Protein AF-A0AAI9UCF7-F1 (afdb_monomer_lite)

Radius of gyration: 29.35 Å; chains: 1; bounding box: 78×52×78 Å

pLDDT: mean 74.07, std 18.35, range [45.34, 96.75]

Sequence (161 aa):
MSYNIPPSLQKANIVSEPLLRDSTVPTTRLLLYPLLRPIPSASFFYLPSHGSRQQSRRSESVPRSTMDLVRNVLPQRLSRYVTLGSELLVLLQERYGDHIDFCIAHENDRWYFDCPEQLQEVANREIVTQIADRRDAAREAARRERRRRERRKGGGTSSRR

Structure (mmCIF, N/CA/C/O backbone):
data_AF-A0AAI9UCF7-F1
#
_entry.id   AF-A0AAI9UCF7-F1
#
loop_
_atom_site.group_PDB
_atom_site.id
_atom_site.type_symbol
_atom_site.label_atom_id
_atom_site.label_alt_id
_atom_site.label_comp_id
_atom_site.label_asym_id
_atom_site.label_entity_id
_atom_site.label_seq_id
_atom_site.pdbx_PDB_ins_code
_atom_site.Cartn_x
_atom_site.Cartn_y
_atom_site.Cartn_z
_atom_site.occupancy
_atom_site.B_iso_or_equiv
_atom_site.auth_seq_id
_atom_site.auth_comp_id
_atom_site.auth_asym_id
_atom_site.auth_atom_id
_atom_site.pdbx_PDB_model_num
ATOM 1 N N . MET A 1 1 ? 41.938 18.305 -3.173 1.00 51.25 1 MET A N 1
ATOM 2 C CA . MET A 1 1 ? 41.934 16.996 -2.488 1.00 51.25 1 MET A CA 1
ATOM 3 C C . MET A 1 1 ? 41.313 15.987 -3.436 1.00 51.25 1 MET A C 1
ATOM 5 O O . MET A 1 1 ? 40.124 16.083 -3.701 1.00 51.25 1 MET A O 1
ATOM 9 N N . SER A 1 2 ? 42.130 15.116 -4.029 1.00 46.94 2 SER A N 1
ATOM 10 C CA . SER A 1 2 ? 41.701 14.150 -5.049 1.00 46.94 2 SER A CA 1
ATOM 11 C C . SER A 1 2 ? 41.664 12.761 -4.422 1.00 46.94 2 SER A C 1
ATOM 13 O O . SER A 1 2 ? 42.686 12.296 -3.922 1.00 46.94 2 SER A O 1
ATOM 15 N N . TYR A 1 3 ? 40.497 12.116 -4.409 1.00 51.22 3 TYR A N 1
ATOM 16 C CA . TYR A 1 3 ? 40.348 10.773 -3.851 1.00 51.22 3 TYR A CA 1
ATOM 17 C C . TYR A 1 3 ? 40.666 9.717 -4.909 1.00 51.22 3 TYR A C 1
ATOM 19 O O . TYR A 1 3 ? 40.105 9.713 -6.003 1.00 51.22 3 TYR A O 1
ATOM 27 N N . ASN A 1 4 ? 41.601 8.840 -4.556 1.00 61.72 4 ASN A N 1
ATOM 28 C CA . ASN A 1 4 ? 42.093 7.731 -5.358 1.00 61.72 4 ASN A CA 1
ATOM 29 C C . ASN A 1 4 ? 41.169 6.521 -5.127 1.00 61.72 4 ASN A C 1
ATOM 31 O O . ASN A 1 4 ? 41.046 6.059 -3.992 1.00 61.72 4 ASN A O 1
ATOM 35 N N . ILE A 1 5 ? 40.485 6.037 -6.167 1.00 64.69 5 ILE A N 1
ATOM 36 C CA . ILE A 1 5 ? 39.587 4.873 -6.077 1.00 64.69 5 ILE A CA 1
ATOM 37 C C . ILE A 1 5 ? 40.387 3.610 -6.445 1.00 64.69 5 ILE A C 1
ATOM 39 O O . ILE A 1 5 ? 40.944 3.562 -7.544 1.00 64.69 5 ILE A O 1
ATOM 43 N N . PRO A 1 6 ? 40.461 2.585 -5.574 1.00 59.84 6 PRO A N 1
ATOM 44 C CA . PRO A 1 6 ? 41.235 1.376 -5.844 1.00 59.84 6 PRO A CA 1
ATOM 45 C C . PRO A 1 6 ? 40.557 0.432 -6.867 1.00 59.84 6 PRO A C 1
ATOM 47 O O . PRO A 1 6 ? 39.329 0.330 -6.906 1.00 59.84 6 PRO A O 1
ATOM 50 N N . PRO A 1 7 ? 41.344 -0.312 -7.672 1.00 58.59 7 PRO A N 1
ATOM 51 C CA . PRO A 1 7 ? 40.877 -1.093 -8.828 1.00 58.59 7 PRO A CA 1
ATOM 52 C C . PRO A 1 7 ? 40.293 -2.488 -8.509 1.00 58.59 7 PRO A C 1
ATOM 54 O O . PRO A 1 7 ? 40.127 -3.305 -9.412 1.00 58.59 7 PRO A O 1
ATOM 57 N N . SER A 1 8 ? 39.959 -2.801 -7.255 1.00 56.00 8 SER A N 1
ATOM 58 C CA . SER A 1 8 ? 39.597 -4.166 -6.827 1.00 56.00 8 SER A CA 1
ATOM 59 C C . SER A 1 8 ? 38.147 -4.598 -7.102 1.00 56.00 8 SER A C 1
ATOM 61 O O . SER A 1 8 ? 37.781 -5.726 -6.788 1.00 56.00 8 SER A O 1
ATOM 63 N N . LEU A 1 9 ? 37.315 -3.763 -7.732 1.00 51.88 9 LEU A N 1
ATOM 64 C CA . LEU A 1 9 ? 35.909 -4.081 -8.046 1.00 51.88 9 LEU A CA 1
ATOM 65 C C . LEU A 1 9 ? 35.682 -4.485 -9.511 1.00 51.88 9 LEU A C 1
ATOM 67 O O . LEU A 1 9 ? 34.650 -4.180 -10.109 1.00 51.88 9 LEU A O 1
ATOM 71 N N . GLN A 1 10 ? 36.642 -5.188 -10.111 1.00 56.56 10 GLN A N 1
ATOM 72 C CA . GLN A 1 10 ? 36.475 -5.759 -11.442 1.00 56.56 10 GLN A CA 1
ATOM 73 C C . GLN A 1 10 ? 36.439 -7.289 -1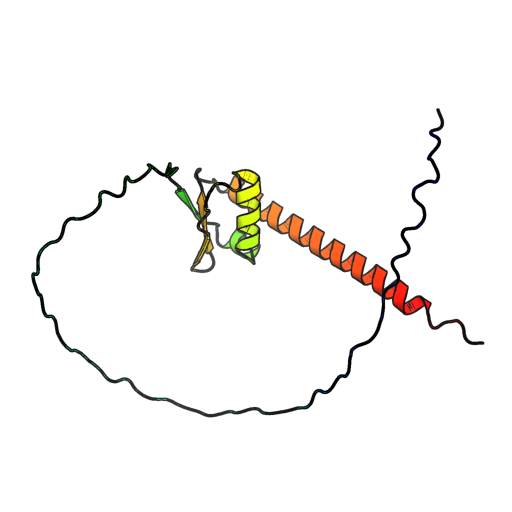1.388 1.00 56.56 10 GLN A C 1
ATOM 75 O O . GLN A 1 10 ? 37.434 -7.931 -11.077 1.00 56.56 10 GLN A O 1
ATOM 80 N N . LYS A 1 11 ? 35.298 -7.825 -11.847 1.00 54.28 11 LYS A N 1
ATOM 81 C CA . LYS A 1 11 ? 35.078 -9.180 -12.391 1.00 54.28 11 LYS A CA 1
ATOM 82 C C . LYS A 1 11 ? 34.722 -10.285 -11.386 1.00 54.28 11 LYS A C 1
ATOM 84 O O . LYS A 1 11 ? 35.529 -11.152 -11.083 1.00 54.28 11 LYS A O 1
ATOM 89 N N . ALA A 1 12 ? 33.435 -10.363 -11.047 1.00 50.22 12 ALA A N 1
ATOM 90 C CA . ALA A 1 12 ? 32.771 -11.655 -10.875 1.00 50.22 12 ALA A CA 1
ATOM 91 C C . ALA A 1 12 ? 32.026 -11.987 -12.179 1.00 50.22 12 ALA A C 1
ATOM 93 O O . ALA A 1 12 ? 31.005 -11.389 -12.521 1.00 50.22 12 ALA A O 1
ATOM 94 N N . ASN A 1 13 ? 32.631 -12.890 -12.944 1.00 48.81 13 ASN A N 1
ATOM 95 C CA . ASN A 1 13 ? 32.164 -13.442 -14.205 1.00 48.81 13 ASN A CA 1
ATOM 96 C C . ASN A 1 13 ? 31.201 -14.598 -13.885 1.00 48.81 13 ASN A C 1
ATOM 98 O O . ASN A 1 13 ? 31.654 -15.696 -13.579 1.00 48.81 13 ASN A O 1
ATOM 102 N N . ILE A 1 14 ? 29.888 -14.349 -13.889 1.00 55.88 14 ILE A N 1
ATOM 103 C CA . ILE A 1 14 ? 28.884 -15.414 -13.741 1.00 55.88 14 ILE A CA 1
ATOM 104 C C . ILE A 1 14 ? 28.429 -15.819 -15.141 1.00 55.88 14 ILE A C 1
ATOM 106 O O . ILE A 1 14 ? 27.602 -15.162 -15.776 1.00 55.88 14 ILE A O 1
ATOM 110 N N . VAL A 1 15 ? 29.031 -16.908 -15.610 1.00 57.62 15 VAL A N 1
ATOM 111 C CA . VAL A 1 15 ? 28.612 -17.697 -16.767 1.00 57.62 15 VAL A CA 1
ATOM 112 C C . VAL A 1 15 ? 27.191 -18.202 -16.514 1.00 57.62 15 VAL A C 1
ATOM 114 O O . VAL A 1 15 ? 26.920 -18.836 -15.500 1.00 57.62 15 VAL A O 1
ATOM 117 N N . SER A 1 16 ? 26.273 -17.880 -17.422 1.00 50.22 16 SER A N 1
ATOM 118 C CA . SER A 1 16 ? 24.921 -18.439 -17.454 1.00 50.22 16 SER A CA 1
ATOM 119 C C . SER A 1 16 ? 24.884 -19.574 -18.476 1.00 50.22 16 SER A C 1
ATOM 121 O O . SER A 1 16 ? 25.171 -19.336 -19.650 1.00 50.22 16 SER A O 1
ATOM 123 N N . GLU A 1 17 ? 24.519 -20.781 -18.044 1.00 54.78 17 GLU A N 1
ATOM 124 C CA . GLU A 1 17 ? 24.071 -21.856 -18.937 1.00 54.78 17 GLU A CA 1
ATOM 125 C C . GLU A 1 17 ? 22.744 -21.483 -19.619 1.00 54.78 17 GLU A C 1
ATOM 127 O O . GLU A 1 17 ? 21.879 -20.863 -18.987 1.00 54.78 17 GLU A O 1
ATOM 132 N N . PRO A 1 18 ? 22.531 -21.875 -20.887 1.00 63.47 18 PRO A N 1
ATOM 133 C CA . PRO A 1 18 ? 21.229 -21.793 -21.520 1.00 63.47 18 PRO A CA 1
ATOM 134 C C . PRO A 1 18 ? 20.604 -23.176 -21.773 1.00 63.47 18 PRO A C 1
ATOM 136 O O . PRO A 1 18 ? 21.279 -24.196 -21.828 1.00 63.47 18 PRO A O 1
ATOM 139 N N . LEU A 1 19 ? 19.311 -23.112 -22.100 1.00 48.59 19 LEU A N 1
ATOM 140 C CA . LEU A 1 19 ? 18.519 -24.075 -22.874 1.00 48.59 19 LEU A CA 1
ATOM 141 C C . LEU A 1 19 ? 17.786 -25.198 -22.119 1.00 48.59 19 LEU A C 1
ATOM 143 O O . LEU A 1 19 ? 18.216 -26.340 -22.054 1.00 48.59 19 LEU A O 1
ATOM 147 N N . LEU A 1 20 ? 16.537 -24.896 -21.757 1.00 53.06 20 LEU A N 1
ATOM 148 C CA . LEU A 1 20 ? 15.436 -25.834 -21.982 1.00 53.06 20 LEU A CA 1
ATOM 149 C C . LEU A 1 20 ? 14.147 -25.054 -22.257 1.00 53.06 20 LEU A C 1
ATOM 151 O O . LEU A 1 20 ? 13.564 -24.437 -21.365 1.00 53.06 20 LEU A O 1
ATOM 155 N N . ARG A 1 21 ? 13.732 -25.037 -23.526 1.00 50.62 21 ARG A N 1
ATOM 156 C CA . ARG A 1 21 ? 12.386 -24.649 -23.961 1.00 50.62 21 ARG A CA 1
ATOM 157 C C . ARG A 1 21 ? 12.035 -25.441 -25.211 1.00 50.62 21 ARG A C 1
ATOM 159 O O . ARG A 1 21 ? 12.271 -24.961 -26.313 1.00 50.62 21 ARG A O 1
ATOM 166 N N . ASP A 1 22 ? 11.412 -26.594 -25.012 1.00 48.25 22 ASP A N 1
ATOM 167 C CA . ASP A 1 22 ? 10.522 -27.146 -26.022 1.00 48.25 22 ASP A CA 1
ATOM 168 C C . ASP A 1 22 ? 9.108 -26.652 -25.740 1.00 48.25 22 ASP A C 1
ATOM 170 O O . ASP A 1 22 ? 8.484 -26.934 -24.717 1.00 48.25 22 ASP A O 1
ATOM 174 N N . SER A 1 23 ? 8.646 -25.814 -26.660 1.00 51.81 23 SER A N 1
ATOM 175 C CA . SER A 1 23 ? 7.279 -25.349 -26.783 1.00 51.81 23 SER A CA 1
ATOM 176 C C . SER A 1 23 ? 6.450 -26.411 -27.492 1.00 51.81 23 SER A C 1
ATOM 178 O O . SER A 1 23 ? 6.666 -26.666 -28.675 1.00 51.81 23 SER A O 1
ATOM 180 N N . THR A 1 24 ? 5.441 -26.953 -26.825 1.00 52.34 24 THR A N 1
ATOM 181 C CA . THR A 1 24 ? 4.314 -27.601 -27.500 1.00 52.34 24 THR A CA 1
ATOM 182 C C . THR A 1 24 ? 3.022 -27.162 -26.823 1.00 52.34 24 THR A C 1
ATOM 184 O O . THR A 1 24 ? 2.640 -27.641 -25.763 1.00 52.34 24 THR A O 1
ATOM 187 N N . VAL A 1 25 ? 2.361 -26.184 -27.442 1.00 56.84 25 VAL A N 1
ATOM 188 C CA . VAL A 1 25 ? 0.935 -25.917 -27.232 1.00 56.84 25 VAL A CA 1
ATOM 189 C C . VAL A 1 25 ? 0.212 -26.585 -28.393 1.00 56.84 25 VAL A C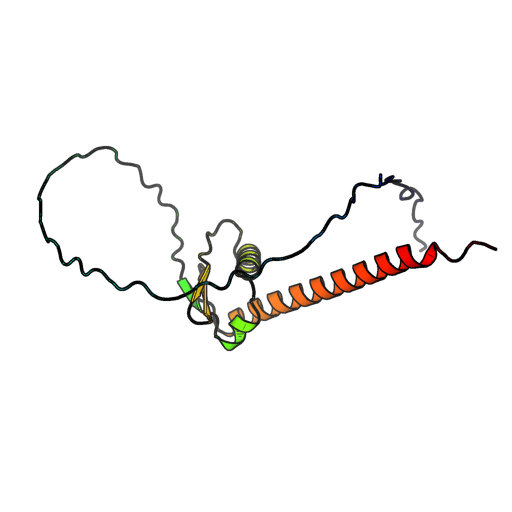 1
ATOM 191 O O . VAL A 1 25 ? 0.583 -26.358 -29.546 1.00 56.84 25 VAL A O 1
ATOM 194 N N . PRO A 1 26 ? -0.793 -27.415 -28.106 1.00 54.88 26 PRO A N 1
ATOM 195 C CA . PRO A 1 26 ? -2.062 -27.235 -28.804 1.00 54.88 26 PRO A CA 1
ATOM 196 C C . PRO A 1 26 ? -3.240 -27.410 -27.820 1.00 54.88 26 PRO A C 1
ATOM 198 O O . PRO A 1 26 ? -3.241 -28.282 -26.962 1.00 54.88 26 PRO A O 1
ATOM 201 N N . THR A 1 27 ? -4.180 -26.467 -27.766 1.00 51.12 27 THR A N 1
ATOM 202 C CA . THR A 1 27 ? -5.392 -26.441 -28.610 1.00 51.12 27 THR A CA 1
ATOM 203 C C . THR A 1 27 ? -6.573 -27.143 -27.931 1.00 51.12 27 THR A C 1
ATOM 205 O O . THR A 1 27 ? -6.540 -28.333 -27.650 1.00 51.12 27 THR A O 1
ATOM 208 N N . THR A 1 28 ? -7.653 -26.368 -27.772 1.00 50.69 28 THR A N 1
ATOM 209 C CA . THR A 1 28 ? -9.067 -26.767 -27.607 1.00 50.69 28 THR A CA 1
ATOM 210 C C . THR A 1 28 ? -9.471 -27.625 -26.402 1.00 50.69 28 THR A C 1
ATOM 212 O O . THR A 1 28 ? -9.120 -28.790 -26.301 1.00 50.69 28 THR A O 1
ATOM 215 N N . ARG A 1 29 ? -10.457 -27.148 -25.634 1.00 48.00 29 ARG A N 1
ATOM 216 C CA . ARG A 1 29 ? -11.880 -27.399 -25.934 1.00 48.00 29 ARG A CA 1
ATOM 217 C C . ARG A 1 29 ? -12.781 -26.597 -24.994 1.00 48.00 29 ARG A C 1
ATOM 219 O O . ARG A 1 29 ? -12.697 -26.712 -23.778 1.00 48.00 29 ARG A O 1
ATOM 226 N N . LEU A 1 30 ? -13.667 -25.814 -25.604 1.00 54.69 30 LEU A N 1
ATOM 227 C CA . LEU A 1 30 ? -14.879 -25.302 -24.978 1.00 54.69 30 LEU A CA 1
ATOM 228 C C . LEU A 1 30 ? -15.772 -26.497 -24.629 1.00 54.69 30 LEU A C 1
ATOM 230 O O . LEU A 1 30 ? -16.164 -27.244 -25.525 1.00 54.69 30 LEU A O 1
ATOM 234 N N . LEU A 1 31 ? -16.105 -26.660 -23.351 1.00 60.16 31 LEU A N 1
ATOM 235 C CA . LEU A 1 31 ? -17.240 -27.472 -22.923 1.00 60.16 31 LEU A CA 1
ATOM 236 C C . LEU A 1 31 ? -18.247 -26.560 -22.232 1.00 60.16 31 LEU A C 1
ATOM 238 O O . LEU A 1 31 ? -18.152 -26.231 -21.055 1.00 60.16 31 LEU A O 1
ATOM 242 N N . LEU A 1 32 ? -19.192 -26.136 -23.060 1.00 54.09 32 LEU A N 1
ATOM 243 C CA . LEU A 1 32 ? -20.501 -25.628 -22.710 1.00 54.09 32 LEU A CA 1
ATOM 244 C C . LEU A 1 32 ? -21.359 -26.826 -22.289 1.00 54.09 32 LEU A C 1
ATOM 246 O O . LEU A 1 32 ? -21.594 -27.676 -23.137 1.00 54.09 32 LEU A O 1
ATOM 250 N N . TYR A 1 33 ? -21.830 -26.894 -21.042 1.00 56.22 33 TYR A N 1
ATOM 251 C CA . TYR A 1 33 ? -22.941 -27.768 -20.634 1.00 56.22 33 TYR A CA 1
ATOM 252 C C . TYR A 1 33 ? -23.633 -27.228 -19.369 1.00 56.22 33 TYR A C 1
ATOM 254 O O . TYR A 1 33 ? -23.062 -26.393 -18.666 1.00 56.22 33 TYR A O 1
ATOM 262 N N . PRO A 1 34 ? -24.900 -27.613 -19.131 1.00 54.41 34 PRO A N 1
ATOM 263 C CA . PRO A 1 34 ? -25.945 -26.665 -18.785 1.00 54.41 34 PRO A CA 1
ATOM 264 C C . PRO A 1 34 ? -26.604 -26.945 -17.422 1.00 54.41 34 PRO A C 1
ATOM 266 O O . PRO A 1 34 ? -26.440 -28.008 -16.838 1.00 54.41 34 PRO A O 1
ATOM 269 N N . LEU A 1 35 ? -27.411 -25.968 -16.996 1.00 50.97 35 LEU A N 1
ATOM 270 C CA . LEU A 1 35 ? -28.697 -26.096 -16.292 1.00 50.97 35 LEU A CA 1
ATOM 271 C C . LEU A 1 35 ? -28.787 -26.948 -15.006 1.00 50.97 35 LEU A C 1
ATOM 273 O O . LEU A 1 35 ? -28.744 -28.171 -15.018 1.00 50.97 35 LEU A O 1
ATOM 277 N N . LEU A 1 36 ? -29.118 -26.217 -13.934 1.00 52.09 36 LEU A N 1
ATOM 278 C CA . LEU A 1 36 ? -30.141 -26.514 -12.922 1.00 52.09 36 LEU A CA 1
ATOM 279 C C . LEU A 1 36 ? -30.204 -27.941 -12.352 1.00 52.09 36 LEU A C 1
ATOM 281 O O . LEU A 1 36 ? -30.706 -28.872 -12.979 1.00 52.09 36 LEU A O 1
ATOM 285 N N . ARG A 1 37 ? -29.941 -28.040 -11.043 1.00 51.84 37 ARG A N 1
ATOM 286 C CA . ARG A 1 37 ? -30.664 -28.981 -10.180 1.00 51.84 37 ARG A CA 1
ATOM 287 C C . ARG A 1 37 ? -31.254 -28.261 -8.960 1.00 51.84 37 ARG A C 1
ATOM 289 O O . ARG A 1 37 ? -30.563 -27.427 -8.377 1.00 51.84 37 ARG A O 1
ATOM 296 N N . PRO A 1 38 ? -32.517 -28.553 -8.602 1.00 53.19 38 PRO A N 1
ATOM 297 C CA . PRO A 1 38 ? -33.210 -27.957 -7.469 1.00 53.19 38 PRO A CA 1
ATOM 298 C C . PRO A 1 38 ? -32.825 -28.583 -6.119 1.00 53.19 38 PRO A C 1
ATOM 300 O O . PRO A 1 38 ? -32.315 -29.698 -6.026 1.00 53.19 38 PRO A O 1
ATOM 303 N N . ILE A 1 39 ? -33.131 -27.795 -5.092 1.00 56.12 39 ILE A N 1
ATOM 304 C CA . ILE A 1 39 ? -33.046 -28.004 -3.643 1.00 56.12 39 ILE A CA 1
ATOM 305 C C . ILE A 1 39 ? -33.732 -29.305 -3.192 1.00 56.12 39 ILE A C 1
ATOM 307 O O . ILE A 1 39 ? -34.860 -29.565 -3.611 1.00 56.12 39 ILE A O 1
ATOM 311 N N . PRO A 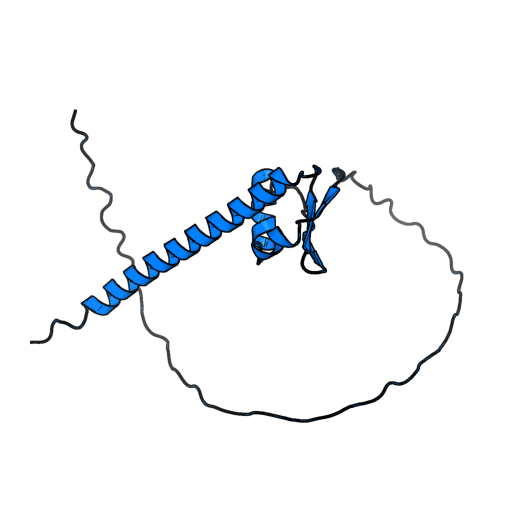1 40 ? -33.158 -30.026 -2.215 1.00 54.91 40 PRO A N 1
ATOM 312 C CA . PRO A 1 40 ? -33.955 -30.742 -1.231 1.00 54.91 40 PRO A CA 1
ATOM 313 C C . PRO A 1 40 ? -33.969 -29.991 0.105 1.00 54.91 40 PRO A C 1
ATOM 315 O O . PRO A 1 40 ? -32.939 -29.723 0.721 1.00 54.91 40 PRO A O 1
ATOM 318 N N . SER A 1 41 ? -35.183 -29.666 0.546 1.00 53.31 41 SER A N 1
ATOM 319 C CA . SER A 1 41 ? -35.490 -29.301 1.920 1.00 53.31 41 SER A CA 1
ATOM 320 C C . SER A 1 41 ? -35.108 -30.450 2.851 1.00 53.31 41 SER A C 1
ATOM 322 O O . SER A 1 41 ? -35.578 -31.573 2.663 1.00 53.31 41 SER A O 1
ATOM 324 N N . ALA A 1 42 ? -34.330 -30.167 3.889 1.00 49.69 42 ALA A N 1
ATOM 325 C CA . ALA A 1 42 ? -34.175 -31.065 5.024 1.00 49.69 42 ALA A CA 1
ATOM 326 C C . ALA A 1 42 ? -34.368 -30.263 6.312 1.00 49.69 42 ALA A C 1
ATOM 328 O O . ALA A 1 42 ? -33.433 -29.716 6.888 1.00 49.69 42 ALA A O 1
ATOM 329 N N . SER A 1 43 ? -35.624 -30.178 6.738 1.00 60.34 43 SER A N 1
ATOM 330 C CA . SER A 1 43 ? -36.015 -29.768 8.082 1.00 60.34 43 SER A CA 1
ATOM 331 C C . SER A 1 43 ? -35.920 -30.997 8.979 1.00 60.34 43 SER A C 1
ATOM 333 O O . SER A 1 43 ? -36.891 -31.733 9.019 1.00 60.34 43 SER A O 1
ATOM 335 N N . PHE A 1 44 ? -34.812 -31.278 9.671 1.00 49.09 44 PHE A N 1
ATOM 336 C CA . PHE A 1 44 ? -34.795 -32.417 10.603 1.00 49.09 44 PHE A CA 1
ATOM 337 C C . PHE A 1 44 ? -33.932 -32.162 11.861 1.00 49.09 44 PHE A C 1
ATOM 339 O O . PHE A 1 44 ? -32.714 -32.050 11.802 1.00 49.09 44 PHE A O 1
ATOM 346 N N . PHE A 1 45 ? -34.662 -32.106 12.982 1.00 53.28 45 PHE A N 1
ATOM 347 C CA . PHE A 1 45 ? -34.348 -32.332 14.400 1.00 53.28 45 PHE A CA 1
ATOM 348 C C . PHE A 1 45 ? -33.423 -31.417 15.218 1.00 53.28 45 PHE A C 1
ATOM 350 O O . PHE A 1 45 ? -32.204 -31.544 15.254 1.00 53.28 45 PHE A O 1
ATOM 357 N N . TYR A 1 46 ? -34.096 -30.654 16.086 1.00 49.72 46 TYR A N 1
ATOM 358 C CA . TYR A 1 46 ? -33.714 -30.464 17.485 1.00 49.72 46 TYR A CA 1
ATOM 359 C C . TYR A 1 46 ? -33.613 -31.816 18.213 1.00 49.72 46 TYR A C 1
ATOM 361 O O . TYR A 1 46 ? -34.590 -32.563 18.252 1.00 49.72 46 TYR A O 1
ATOM 369 N N . LEU A 1 47 ? -32.490 -32.065 18.889 1.00 56.25 47 LEU A N 1
ATOM 370 C CA . LEU A 1 47 ? -32.464 -32.880 20.105 1.00 56.25 47 LEU A CA 1
ATOM 371 C C . LEU A 1 47 ? -31.458 -32.290 21.111 1.00 56.25 47 LEU A C 1
ATOM 373 O O . LEU A 1 47 ? -30.300 -32.075 20.750 1.00 56.25 47 LEU A O 1
ATOM 377 N N . PRO A 1 48 ? -31.869 -32.038 22.367 1.00 52.62 48 PRO A N 1
ATOM 378 C CA . PRO A 1 48 ? -30.970 -31.670 23.449 1.00 52.62 48 PRO A CA 1
ATOM 379 C C . PRO A 1 48 ? -30.472 -32.943 24.142 1.00 52.62 48 PRO A C 1
ATOM 381 O O . PRO A 1 48 ? -31.267 -33.815 24.487 1.00 52.62 48 PRO A O 1
ATOM 384 N N . SER A 1 49 ? -29.171 -33.047 24.404 1.00 52.34 49 SER A N 1
ATOM 385 C CA . SER A 1 49 ? -28.654 -34.081 25.304 1.00 52.34 49 SER A CA 1
ATOM 386 C C . SER A 1 49 ? -27.631 -33.488 26.262 1.00 52.34 49 SER A C 1
ATOM 388 O O . SER A 1 49 ? -26.513 -33.144 25.886 1.00 52.34 49 SER A O 1
ATOM 390 N N . HIS A 1 50 ? -28.050 -33.378 27.522 1.00 55.72 50 HIS A N 1
ATOM 391 C CA . HIS A 1 50 ? -27.181 -33.224 28.682 1.00 55.72 50 HIS A CA 1
ATOM 392 C C . HIS A 1 50 ? -26.183 -34.390 28.757 1.00 55.72 50 HIS A C 1
ATOM 394 O O . HIS A 1 50 ? -26.552 -35.537 28.508 1.00 55.72 50 HIS A O 1
ATOM 400 N N . GLY A 1 51 ? -24.937 -34.110 29.151 1.00 45.34 51 GLY A N 1
ATOM 401 C CA . GLY A 1 51 ? -23.920 -35.153 29.300 1.00 45.34 51 GLY A CA 1
ATOM 402 C C . GLY A 1 51 ? -22.541 -34.657 29.729 1.00 45.34 51 GLY A C 1
ATOM 403 O O . GLY A 1 51 ? -21.592 -34.733 28.969 1.00 45.34 51 GLY A O 1
ATOM 404 N N . SER A 1 52 ? -22.468 -34.129 30.949 1.00 53.69 52 SER A N 1
ATOM 405 C CA . SER A 1 52 ? -21.385 -34.272 31.933 1.00 53.69 52 SER A CA 1
ATOM 406 C C . SER A 1 52 ? -19.929 -34.556 31.499 1.00 53.69 52 SER A C 1
ATOM 408 O O . SER A 1 52 ? -19.583 -35.656 31.088 1.00 53.69 52 SER A O 1
ATOM 410 N N . ARG A 1 53 ? -19.063 -33.636 31.956 1.00 56.53 53 ARG A N 1
ATOM 411 C CA . ARG A 1 53 ? -17.895 -33.904 32.827 1.00 56.53 53 ARG A CA 1
ATOM 412 C C . ARG A 1 53 ? -16.704 -34.652 32.206 1.00 56.53 53 ARG A C 1
ATOM 414 O O . ARG A 1 53 ? -16.677 -35.871 32.202 1.00 56.53 53 ARG A O 1
ATOM 421 N N . GLN A 1 54 ? -15.609 -33.922 31.980 1.00 52.47 54 GLN A N 1
ATOM 422 C CA . GLN A 1 54 ? -14.331 -34.247 32.628 1.00 52.47 54 GLN A CA 1
ATOM 423 C C . GLN A 1 54 ? -13.393 -33.033 32.671 1.00 52.47 54 GLN A C 1
ATOM 425 O O . GLN A 1 54 ? -13.058 -32.426 31.660 1.00 52.47 54 GLN A O 1
ATOM 430 N N . GLN A 1 55 ? -12.984 -32.698 33.894 1.00 59.91 55 GLN A N 1
ATOM 431 C CA . GLN A 1 55 ? -11.829 -31.866 34.195 1.00 59.91 55 GLN A CA 1
ATOM 432 C C . GLN A 1 55 ? -10.572 -32.599 33.721 1.00 59.91 55 GLN A C 1
ATOM 434 O O . GLN A 1 55 ? -10.327 -33.716 34.169 1.00 59.91 55 GLN A O 1
ATOM 439 N N . SER A 1 56 ? -9.730 -31.969 32.907 1.00 52.59 56 SER A N 1
ATOM 440 C CA . SER A 1 56 ? -8.296 -32.220 33.011 1.00 52.59 56 SER A CA 1
ATOM 441 C C . SER A 1 56 ? -7.487 -31.163 32.288 1.00 52.59 56 SER A C 1
ATOM 443 O O . SER A 1 56 ? -7.763 -30.823 31.145 1.00 52.59 56 SER A O 1
ATOM 445 N N . ARG A 1 57 ? -6.431 -30.744 32.984 1.00 52.25 57 ARG A N 1
ATOM 446 C CA . ARG A 1 57 ? -5.345 -29.865 32.551 1.00 52.25 57 ARG A CA 1
ATOM 447 C C . ARG A 1 57 ? -5.717 -28.388 32.482 1.00 52.25 57 ARG A C 1
ATOM 449 O O . ARG A 1 57 ? -6.095 -27.837 31.458 1.00 52.25 57 ARG A O 1
ATOM 456 N N . ARG A 1 58 ? -5.481 -27.749 33.633 1.00 55.44 58 ARG A N 1
ATOM 457 C CA . ARG A 1 58 ? -4.924 -26.397 33.712 1.00 55.44 58 ARG A CA 1
ATOM 458 C C . ARG A 1 58 ? -3.764 -26.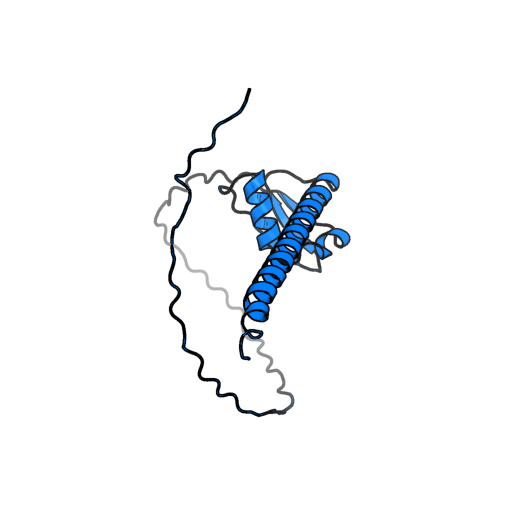294 32.716 1.00 55.44 58 ARG A C 1
ATOM 460 O O . ARG A 1 58 ? -2.635 -26.647 33.037 1.00 55.44 58 ARG A O 1
ATOM 467 N N . SER A 1 59 ? -4.059 -25.863 31.500 1.00 58.56 59 SER A N 1
ATOM 468 C CA . SER A 1 59 ? -3.084 -25.148 30.698 1.00 58.56 59 SER A CA 1
ATOM 469 C C . SER A 1 59 ? -2.960 -23.792 31.368 1.00 58.56 59 SER A C 1
ATOM 471 O O . SER A 1 59 ? -3.922 -23.027 31.388 1.00 58.56 59 SER A O 1
ATOM 473 N N . GLU A 1 60 ? -1.820 -23.544 32.004 1.00 53.41 60 GLU A N 1
ATOM 474 C CA . GLU A 1 60 ? -1.411 -22.199 32.381 1.00 53.41 60 GLU A CA 1
ATOM 475 C C . GLU A 1 60 ? -1.517 -21.334 31.127 1.00 53.41 60 GLU A C 1
ATOM 477 O O . GLU A 1 60 ? -0.706 -21.420 30.204 1.00 53.41 60 GLU A O 1
ATOM 482 N N . SER A 1 61 ? -2.593 -20.554 31.059 1.00 52.59 61 SER A N 1
ATOM 483 C CA . SER A 1 61 ? -2.724 -19.466 30.116 1.00 52.59 61 SER A CA 1
ATOM 484 C C . SER A 1 61 ? -1.643 -18.474 30.502 1.00 52.59 61 SER A C 1
ATOM 486 O O . SER A 1 61 ? -1.840 -17.637 31.384 1.00 52.59 61 SER A O 1
ATOM 488 N N . VAL A 1 62 ? -0.475 -18.605 29.876 1.00 60.75 62 VAL A N 1
ATOM 489 C CA . VAL A 1 62 ? 0.457 -17.492 29.742 1.00 60.75 62 VAL A CA 1
ATOM 490 C C . VAL A 1 62 ? -0.415 -16.301 29.351 1.00 60.75 62 VAL A C 1
ATOM 492 O O . VAL A 1 62 ? -1.151 -16.427 28.363 1.00 60.75 62 VAL A O 1
ATOM 495 N N . PRO A 1 63 ? -0.414 -15.190 30.106 1.00 52.44 63 PRO A N 1
ATOM 496 C CA . PRO A 1 63 ? -1.004 -13.966 29.615 1.00 52.44 63 PRO A CA 1
ATOM 497 C C . PRO A 1 63 ? -0.141 -13.574 28.419 1.00 52.44 63 PRO A C 1
ATOM 499 O O . PRO A 1 63 ? 0.864 -12.881 28.549 1.00 52.44 63 PRO A O 1
ATOM 502 N N . ARG A 1 64 ? -0.477 -14.102 27.233 1.00 53.06 64 ARG A N 1
ATOM 503 C CA . ARG A 1 64 ? -0.113 -13.456 25.984 1.00 53.06 64 ARG A CA 1
ATOM 504 C C . ARG A 1 64 ? -0.640 -12.057 26.192 1.00 53.06 64 ARG A C 1
ATOM 506 O O . ARG A 1 64 ? -1.840 -11.908 26.391 1.00 53.06 64 ARG A O 1
ATOM 513 N N . SER A 1 65 ? 0.275 -11.103 26.304 1.00 52.34 65 SER A N 1
ATOM 514 C CA . SER A 1 65 ? -0.041 -9.690 26.388 1.00 52.34 65 SER A CA 1
ATOM 515 C C . SER A 1 65 ? -0.872 -9.375 25.151 1.00 52.34 65 SER A C 1
ATOM 517 O O . SER A 1 65 ? -0.335 -9.124 24.075 1.00 52.34 65 SER A O 1
ATOM 519 N N . THR A 1 66 ? -2.186 -9.539 25.260 1.00 56.34 66 THR A N 1
ATOM 520 C CA . THR A 1 66 ? -3.143 -9.114 24.261 1.00 56.34 66 THR A CA 1
ATOM 521 C C . THR A 1 66 ? -3.171 -7.617 24.443 1.00 56.34 66 THR A C 1
ATOM 523 O O . THR A 1 66 ? -3.971 -7.091 25.209 1.00 56.34 66 THR A O 1
ATOM 526 N N . MET A 1 67 ? -2.194 -6.946 23.832 1.00 68.12 67 MET A N 1
ATOM 527 C CA . MET A 1 67 ? -2.338 -5.542 23.485 1.00 68.12 67 MET A CA 1
ATOM 528 C C . MET A 1 67 ? -3.736 -5.425 22.884 1.00 68.12 67 MET A C 1
ATOM 530 O O . MET A 1 67 ? -4.026 -6.130 21.917 1.00 68.12 67 MET A O 1
ATOM 534 N N . ASP A 1 68 ? -4.618 -4.657 23.520 1.00 79.62 68 ASP A N 1
ATOM 535 C CA . ASP A 1 68 ? -5.982 -4.481 23.035 1.00 79.62 68 ASP A CA 1
ATOM 536 C C . ASP A 1 68 ? -5.894 -3.845 21.645 1.00 79.62 68 ASP A C 1
ATOM 538 O O . ASP A 1 68 ? -5.596 -2.659 21.499 1.00 79.62 68 ASP A O 1
ATOM 542 N N . LEU A 1 69 ? -6.068 -4.664 20.607 1.00 84.69 69 LEU A N 1
ATOM 543 C CA . LEU A 1 69 ? -6.020 -4.201 19.231 1.00 84.69 69 LEU A CA 1
ATOM 544 C C . LEU A 1 69 ? -7.363 -3.567 18.882 1.00 84.69 69 LEU A C 1
ATOM 546 O O . LEU A 1 69 ? -8.431 -4.137 19.110 1.00 84.69 69 LEU A O 1
ATOM 550 N N . VAL A 1 70 ? -7.302 -2.382 18.290 1.00 90.25 70 VAL A N 1
ATOM 551 C CA . VAL A 1 70 ? -8.469 -1.649 17.815 1.00 90.25 70 VAL A CA 1
ATOM 552 C C . VAL A 1 70 ? -8.636 -1.910 16.322 1.00 90.25 70 VAL A C 1
ATOM 554 O O . VAL A 1 70 ? -7.701 -1.737 15.534 1.00 90.25 70 VAL A O 1
ATOM 557 N N . ARG A 1 71 ? -9.853 -2.292 15.919 1.00 91.94 71 ARG A N 1
ATOM 558 C CA . ARG A 1 71 ? -10.201 -2.490 14.509 1.00 91.94 71 ARG A CA 1
ATOM 559 C C . ARG A 1 71 ? -10.331 -1.147 13.801 1.00 91.94 71 ARG A C 1
ATOM 561 O O . ARG A 1 71 ? -11.242 -0.364 14.070 1.00 91.94 71 ARG A O 1
ATOM 568 N N . ASN A 1 72 ? -9.439 -0.905 12.854 1.00 92.62 72 ASN A N 1
ATOM 569 C CA . ASN A 1 72 ? -9.414 0.271 12.003 1.00 92.62 72 ASN A CA 1
ATOM 570 C C . ASN A 1 72 ? -9.990 -0.044 10.622 1.00 92.62 72 ASN A C 1
ATOM 572 O O . ASN A 1 72 ? -9.933 -1.173 10.132 1.00 92.62 72 ASN A O 1
ATOM 576 N N . VAL A 1 73 ? -10.587 0.973 9.999 1.00 92.19 73 VAL A N 1
ATOM 577 C CA . VAL A 1 73 ? -11.259 0.843 8.702 1.00 92.19 73 VAL A CA 1
ATOM 578 C C . VAL A 1 73 ? -10.697 1.867 7.736 1.00 92.19 73 VAL A C 1
ATOM 580 O O . VAL A 1 73 ? -10.787 3.073 7.970 1.00 92.19 73 VAL A O 1
ATOM 583 N N . LEU A 1 74 ? -10.179 1.392 6.608 1.00 92.44 74 LEU A N 1
ATOM 584 C CA . LEU A 1 74 ? -9.802 2.249 5.496 1.00 92.44 74 LEU A CA 1
ATOM 585 C C . LEU A 1 74 ? -11.063 2.725 4.760 1.00 92.44 74 LEU A C 1
ATOM 587 O O . LEU A 1 74 ? -11.859 1.908 4.283 1.00 92.44 74 LEU A O 1
ATOM 591 N N . PRO A 1 75 ? -11.253 4.047 4.600 1.00 87.88 75 PRO A N 1
ATOM 592 C CA . PRO A 1 75 ? -12.313 4.592 3.766 1.00 87.88 75 PRO A CA 1
ATOM 593 C C . PRO A 1 75 ? -12.295 3.982 2.360 1.00 87.88 75 PRO A C 1
ATOM 595 O O . PRO A 1 75 ? -11.232 3.742 1.783 1.00 87.88 75 PRO A O 1
ATOM 598 N N . GLN A 1 76 ? -13.470 3.803 1.754 1.00 88.88 76 GLN A N 1
ATOM 599 C CA . GLN A 1 76 ? -13.606 3.203 0.417 1.00 88.88 76 GLN A CA 1
ATOM 600 C C . GLN A 1 76 ? -12.768 3.931 -0.651 1.00 88.88 76 GLN A C 1
ATOM 602 O O . GLN A 1 76 ? -12.202 3.307 -1.545 1.00 88.88 76 GLN A O 1
ATOM 607 N N . ARG A 1 77 ? -12.639 5.263 -0.540 1.00 87.88 77 ARG A N 1
ATOM 608 C CA . ARG A 1 77 ? -11.810 6.075 -1.449 1.00 87.88 77 ARG A CA 1
ATOM 609 C C . ARG A 1 77 ? -10.336 5.669 -1.411 1.00 87.88 77 ARG A C 1
ATOM 611 O O . ARG A 1 77 ? -9.690 5.684 -2.450 1.00 87.88 77 ARG A O 1
ATOM 618 N N . LEU A 1 78 ? -9.833 5.298 -0.235 1.00 85.88 78 LEU A N 1
ATOM 619 C CA . LEU A 1 78 ? -8.443 4.901 -0.018 1.00 85.88 78 LEU A CA 1
ATOM 620 C C . LEU A 1 78 ? -8.213 3.413 -0.301 1.00 85.88 78 LEU A C 1
ATOM 622 O O . LEU A 1 78 ? -7.168 3.039 -0.826 1.00 85.88 78 LEU A O 1
ATOM 626 N N . SER A 1 79 ? -9.218 2.576 -0.040 1.00 88.25 79 SER A N 1
ATOM 627 C CA . SER A 1 79 ? -9.150 1.126 -0.268 1.00 88.25 79 SER A CA 1
ATOM 628 C C . SER A 1 79 ? -8.836 0.763 -1.724 1.00 88.25 79 SER A C 1
ATOM 630 O O . SER A 1 79 ? -8.162 -0.226 -1.977 1.00 88.25 79 SER A O 1
ATOM 632 N N . ARG A 1 80 ? -9.225 1.610 -2.687 1.00 87.06 80 ARG A N 1
ATOM 633 C CA . ARG A 1 80 ? -8.921 1.433 -4.121 1.00 87.06 80 ARG A CA 1
ATOM 634 C C . ARG A 1 80 ? -7.428 1.426 -4.461 1.00 87.06 80 ARG A C 1
ATOM 636 O O . ARG A 1 80 ? -7.050 0.895 -5.502 1.00 87.06 80 ARG A O 1
ATOM 643 N N . TYR A 1 81 ? -6.591 2.037 -3.627 1.00 84.44 81 TYR A N 1
ATOM 644 C CA . TYR A 1 81 ? -5.146 2.117 -3.853 1.00 84.44 81 TYR A CA 1
ATOM 645 C C . TYR A 1 81 ? -4.398 0.904 -3.279 1.00 84.44 81 TYR A C 1
ATOM 647 O O . TYR A 1 81 ? -3.305 0.572 -3.746 1.00 84.44 81 TYR A O 1
ATOM 655 N N . VAL A 1 82 ? -5.015 0.204 -2.323 1.00 87.69 82 VAL A N 1
ATOM 656 C CA . VAL A 1 82 ? -4.492 -1.017 -1.704 1.00 87.69 82 VAL A CA 1
ATOM 657 C C . VAL A 1 82 ? -5.084 -2.217 -2.435 1.00 87.69 82 VAL A C 1
ATOM 659 O O . VAL A 1 82 ? -6.231 -2.597 -2.214 1.00 87.69 82 VAL A O 1
ATOM 662 N N . THR A 1 83 ? -4.314 -2.813 -3.348 1.00 84.12 83 THR A N 1
ATOM 663 C CA . THR A 1 83 ? -4.802 -3.978 -4.112 1.00 84.12 83 THR A CA 1
ATOM 664 C C . THR A 1 83 ? -4.581 -5.296 -3.390 1.00 84.12 83 THR A C 1
ATOM 666 O O . THR A 1 83 ? -5.304 -6.252 -3.650 1.00 84.12 83 THR A O 1
ATOM 669 N N . LEU A 1 84 ? -3.568 -5.368 -2.525 1.00 89.19 84 LEU A N 1
ATOM 670 C CA . LEU A 1 84 ? -3.177 -6.590 -1.835 1.00 89.19 84 LEU A CA 1
ATOM 671 C C . LEU A 1 84 ? -3.049 -6.306 -0.338 1.00 89.19 84 LEU A C 1
ATOM 673 O O . LEU A 1 84 ? -2.337 -5.388 0.059 1.00 89.19 84 LEU A O 1
ATOM 677 N N . GLY A 1 85 ? -3.677 -7.138 0.495 1.00 89.75 85 GLY A N 1
ATOM 678 C CA . GLY A 1 85 ? -3.581 -7.017 1.955 1.00 89.75 85 GLY A CA 1
ATOM 679 C C . GLY A 1 85 ? -2.151 -7.193 2.473 1.00 89.75 85 GLY A C 1
ATOM 680 O O . GLY A 1 85 ? -1.787 -6.608 3.485 1.00 89.75 85 GLY A O 1
ATOM 681 N N . SER A 1 86 ? -1.305 -7.920 1.737 1.00 91.81 86 SER A N 1
ATOM 682 C CA . SER A 1 86 ? 0.118 -8.073 2.054 1.00 91.81 86 SER A CA 1
ATOM 683 C C . SER A 1 86 ? 0.892 -6.753 1.999 1.00 91.81 86 SER A C 1
ATOM 685 O O . SER A 1 86 ? 1.830 -6.577 2.763 1.00 91.81 86 SER A O 1
ATOM 687 N N . GLU A 1 87 ? 0.516 -5.819 1.117 1.00 91.31 87 GLU A N 1
ATOM 688 C CA . GLU A 1 87 ? 1.161 -4.496 1.044 1.00 91.31 87 GLU A CA 1
ATOM 689 C C . GLU A 1 87 ? 0.864 -3.686 2.311 1.00 91.31 87 GLU A C 1
ATOM 691 O O . GLU A 1 87 ? 1.749 -3.025 2.852 1.00 91.31 87 GLU A O 1
ATOM 696 N N . LEU A 1 88 ? -0.372 -3.788 2.808 1.00 91.69 88 LEU A N 1
ATOM 697 C CA . LEU A 1 88 ? -0.791 -3.167 4.059 1.00 91.69 88 LEU A CA 1
ATOM 698 C C . LEU A 1 88 ? -0.092 -3.819 5.260 1.00 91.69 88 LEU A C 1
ATOM 700 O O . LEU A 1 88 ? 0.401 -3.109 6.130 1.00 91.69 88 LEU A O 1
ATOM 704 N N . LEU A 1 89 ? 0.009 -5.153 5.270 1.00 92.88 89 LEU A N 1
ATOM 705 C CA . LEU A 1 89 ? 0.687 -5.908 6.326 1.00 92.88 89 LEU A CA 1
ATOM 706 C C . LEU A 1 89 ? 2.142 -5.477 6.495 1.00 92.88 89 LEU A C 1
ATOM 708 O O . LEU A 1 89 ? 2.547 -5.158 7.606 1.00 92.88 89 LEU A O 1
ATOM 712 N N . VAL A 1 90 ? 2.905 -5.434 5.399 1.00 92.50 90 VAL A N 1
ATOM 713 C CA . VAL A 1 90 ? 4.329 -5.065 5.431 1.00 92.50 90 VAL A CA 1
ATOM 714 C C . VAL A 1 90 ? 4.514 -3.667 6.016 1.00 92.50 90 VAL A C 1
ATOM 716 O O . VAL A 1 90 ? 5.400 -3.454 6.833 1.00 92.50 90 VAL A O 1
ATOM 719 N N . LEU A 1 91 ? 3.657 -2.715 5.645 1.00 91.12 91 LEU A N 1
ATOM 720 C CA . LEU A 1 91 ? 3.744 -1.352 6.169 1.00 91.12 91 LEU A CA 1
ATOM 721 C C . LEU A 1 91 ? 3.377 -1.251 7.652 1.00 91.12 91 LEU A C 1
ATOM 723 O O . LEU A 1 91 ? 4.006 -0.496 8.392 1.00 91.12 91 LEU A O 1
ATOM 727 N N . LEU A 1 92 ? 2.372 -2.008 8.096 1.00 91.56 92 LEU A N 1
ATOM 728 C CA . LEU A 1 92 ? 2.000 -2.072 9.509 1.00 91.56 92 LEU A CA 1
ATOM 729 C C . LEU A 1 92 ? 3.119 -2.709 10.345 1.00 91.56 92 LEU A C 1
ATOM 731 O O . LEU A 1 92 ? 3.472 -2.174 11.394 1.00 91.56 92 LEU A O 1
ATOM 735 N N . GLN A 1 93 ? 3.725 -3.780 9.839 1.00 92.62 93 GLN A N 1
ATOM 736 C CA . GLN A 1 93 ? 4.874 -4.456 10.439 1.00 92.62 93 GLN A CA 1
ATOM 737 C C . GLN A 1 93 ? 6.106 -3.548 10.530 1.00 92.62 93 GLN A C 1
ATOM 739 O O . GLN A 1 93 ? 6.704 -3.428 11.592 1.00 92.62 93 GLN A O 1
ATOM 744 N N . GLU A 1 94 ? 6.436 -2.801 9.478 1.00 92.19 94 GLU A N 1
ATOM 745 C CA . GLU A 1 94 ? 7.545 -1.840 9.521 1.00 92.19 94 GLU A CA 1
ATOM 746 C C . GLU A 1 94 ? 7.319 -0.707 10.535 1.00 92.19 94 GLU A C 1
ATOM 748 O O . GLU A 1 94 ? 8.273 -0.224 11.145 1.00 92.19 94 GLU A O 1
ATOM 753 N N . ARG A 1 95 ? 6.068 -0.255 10.709 1.00 89.44 95 ARG A N 1
ATOM 754 C CA . ARG A 1 95 ? 5.739 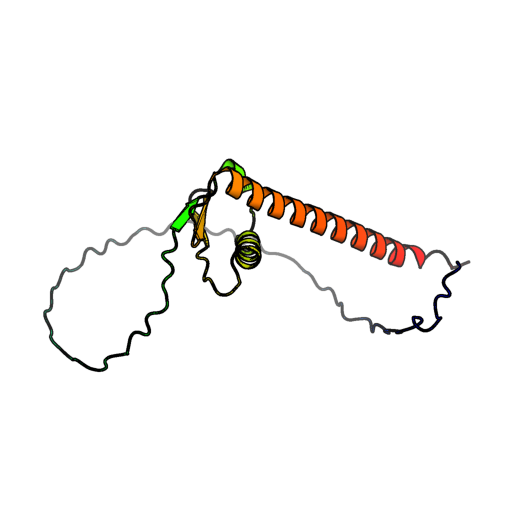0.882 11.582 1.00 89.44 95 ARG A CA 1
ATOM 755 C C . ARG A 1 95 ? 5.639 0.493 13.054 1.00 89.44 95 ARG A C 1
ATOM 757 O O . ARG A 1 95 ? 6.091 1.246 13.912 1.00 89.44 95 ARG A O 1
ATOM 764 N N . TYR A 1 96 ? 5.014 -0.642 13.339 1.00 87.62 96 TYR A N 1
ATOM 765 C CA . TYR A 1 96 ? 4.660 -1.064 14.697 1.00 87.62 96 TYR A CA 1
ATOM 766 C C . TYR A 1 96 ? 5.439 -2.301 15.167 1.00 87.62 96 TYR A C 1
ATOM 768 O O . TYR A 1 96 ? 5.414 -2.629 16.351 1.00 87.62 96 TYR A O 1
ATOM 776 N N . GLY A 1 97 ? 6.171 -2.951 14.266 1.00 89.12 97 GLY A N 1
ATOM 777 C CA . GLY A 1 97 ? 7.001 -4.119 14.522 1.00 89.12 97 GLY A CA 1
ATOM 778 C C . GLY A 1 97 ? 6.346 -5.439 14.114 1.00 89.12 97 GLY A C 1
ATOM 779 O O . GLY A 1 97 ? 5.135 -5.628 14.196 1.00 89.12 97 GLY A O 1
ATOM 780 N N . ASP A 1 98 ? 7.194 -6.399 13.754 1.00 90.44 98 ASP A N 1
ATOM 781 C CA . ASP A 1 98 ? 6.800 -7.733 13.269 1.00 90.44 98 ASP A CA 1
ATOM 782 C C . ASP A 1 98 ? 6.241 -8.657 14.366 1.00 90.44 98 ASP A C 1
ATOM 784 O O . ASP A 1 98 ? 5.834 -9.783 14.097 1.00 90.44 98 ASP A O 1
ATOM 788 N N . HIS A 1 99 ? 6.247 -8.202 15.621 1.00 85.19 99 HIS A N 1
ATOM 789 C CA . HIS A 1 99 ? 5.791 -8.961 16.787 1.00 85.19 99 HIS A CA 1
ATOM 790 C C . HIS A 1 99 ? 4.274 -8.870 17.012 1.00 85.19 99 HIS A C 1
ATOM 792 O O . HIS A 1 99 ? 3.757 -9.500 17.934 1.00 85.19 99 HIS A O 1
ATOM 798 N N . ILE A 1 100 ? 3.576 -8.066 16.205 1.00 85.81 100 ILE A N 1
ATOM 799 C CA . ILE A 1 100 ? 2.131 -7.870 16.281 1.00 85.81 100 ILE A CA 1
ATOM 800 C C . ILE A 1 100 ? 1.461 -8.672 15.163 1.00 85.81 100 ILE A C 1
ATOM 802 O O . ILE A 1 100 ? 1.749 -8.486 13.979 1.00 85.81 100 ILE A O 1
ATOM 806 N N . ASP A 1 101 ? 0.521 -9.532 15.547 1.00 87.12 101 ASP A N 1
ATOM 807 C CA . ASP A 1 101 ? -0.306 -10.292 14.613 1.00 87.12 101 ASP A CA 1
ATOM 808 C C . ASP A 1 101 ? -1.440 -9.403 14.075 1.00 87.12 101 ASP A C 1
ATOM 810 O O . ASP A 1 101 ? -2.554 -9.389 14.602 1.00 87.12 101 ASP A O 1
ATOM 814 N N . PH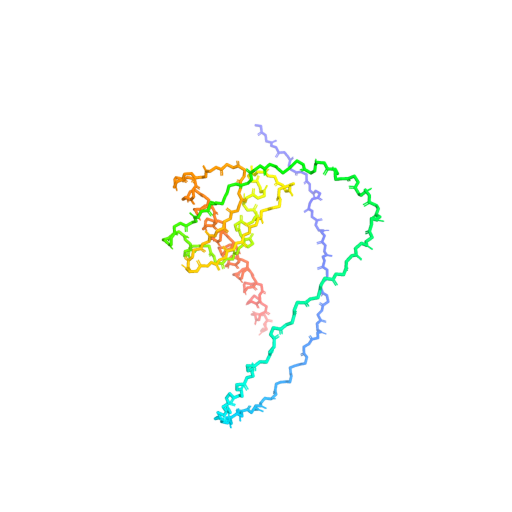E A 1 102 ? -1.158 -8.631 13.022 1.00 90.44 102 PHE A N 1
ATOM 815 C CA . PHE A 1 102 ? -2.172 -7.806 12.358 1.00 90.44 102 PHE A CA 1
ATOM 816 C C . PHE A 1 102 ? -3.218 -8.692 11.669 1.00 90.44 102 PHE A C 1
ATOM 818 O O . PHE A 1 102 ? -2.923 -9.380 10.687 1.00 90.44 102 PHE A O 1
ATOM 825 N N . CYS A 1 103 ? -4.467 -8.637 12.132 1.00 91.38 103 CYS A N 1
ATOM 826 C CA . CYS A 1 103 ? -5.587 -9.203 11.388 1.00 91.38 103 CYS A CA 1
ATOM 827 C C . CYS A 1 103 ? -5.956 -8.233 10.265 1.00 91.38 103 CYS A C 1
ATOM 829 O O . CYS A 1 103 ? -6.241 -7.076 10.551 1.00 91.38 103 CYS A O 1
ATOM 831 N N . ILE A 1 104 ? -5.936 -8.673 9.004 1.00 94.12 104 ILE A N 1
ATOM 832 C CA . ILE A 1 104 ? -6.311 -7.849 7.847 1.00 94.12 104 ILE A CA 1
ATOM 833 C C . ILE A 1 104 ? -7.418 -8.562 7.077 1.00 94.12 104 ILE A C 1
ATOM 835 O O . ILE A 1 104 ? -7.255 -9.705 6.654 1.00 94.12 104 ILE A O 1
ATOM 839 N N . ALA A 1 105 ? -8.528 -7.867 6.854 1.00 94.12 105 ALA A N 1
ATOM 840 C CA . ALA A 1 105 ? -9.678 -8.370 6.116 1.00 94.12 105 ALA A CA 1
ATOM 841 C C . ALA A 1 105 ? -10.138 -7.357 5.062 1.00 94.12 105 ALA A C 1
ATOM 843 O O . ALA A 1 105 ? -9.974 -6.148 5.221 1.00 94.12 105 ALA A O 1
ATOM 844 N N . HIS A 1 106 ? -10.739 -7.851 3.983 1.00 93.88 106 HIS A N 1
ATOM 845 C CA . HIS A 1 106 ? -11.354 -7.021 2.953 1.00 93.88 106 HIS A CA 1
ATOM 846 C C . HIS A 1 106 ? -12.828 -7.398 2.825 1.00 93.88 106 HIS A C 1
ATOM 848 O O . HIS A 1 106 ? -13.154 -8.493 2.371 1.00 93.88 106 HIS A O 1
ATOM 854 N N . GLU A 1 107 ? -13.715 -6.495 3.233 1.00 92.75 107 GLU A N 1
ATOM 855 C CA . GLU A 1 107 ? -15.166 -6.699 3.223 1.00 92.75 107 GLU A CA 1
ATOM 856 C C . GLU A 1 107 ? -15.835 -5.447 2.639 1.00 92.75 107 GLU A C 1
ATOM 858 O O . GLU A 1 107 ? -15.450 -4.326 2.961 1.00 92.75 107 GLU A O 1
ATOM 863 N N . ASN A 1 108 ? -16.850 -5.601 1.784 1.00 90.00 108 ASN A N 1
ATOM 864 C CA . ASN A 1 108 ? -17.640 -4.476 1.251 1.00 90.00 108 ASN A CA 1
ATOM 865 C C . ASN A 1 108 ? -16.800 -3.325 0.640 1.00 90.00 108 ASN A C 1
ATOM 867 O O . ASN A 1 108 ? -17.058 -2.150 0.916 1.00 90.00 108 ASN A O 1
ATOM 871 N N . ASP A 1 109 ? -15.782 -3.658 -0.163 1.00 88.75 109 ASP A N 1
ATOM 872 C CA . ASP A 1 109 ? -14.823 -2.713 -0.772 1.00 88.75 109 ASP A CA 1
ATOM 873 C C . ASP A 1 109 ? -14.041 -1.848 0.234 1.00 88.75 109 ASP A C 1
ATOM 875 O O . ASP A 1 109 ? -13.604 -0.730 -0.075 1.00 88.75 109 ASP A O 1
ATOM 879 N N . ARG A 1 110 ? -13.898 -2.335 1.468 1.00 91.56 110 ARG A N 1
ATOM 880 C CA . ARG A 1 110 ? -13.148 -1.674 2.532 1.00 91.56 110 ARG A CA 1
ATOM 881 C C . ARG A 1 110 ? -12.142 -2.635 3.132 1.00 91.56 110 ARG A C 1
ATOM 883 O O . ARG A 1 110 ? -12.444 -3.798 3.396 1.00 91.56 110 ARG A O 1
ATOM 890 N N . TRP A 1 111 ? -10.946 -2.119 3.373 1.00 94.31 111 TRP A N 1
ATOM 891 C CA . TRP A 1 111 ? -9.941 -2.824 4.154 1.00 94.31 111 TRP A CA 1
ATOM 892 C C . TRP A 1 111 ? -10.155 -2.562 5.643 1.00 94.31 111 TRP A C 1
ATOM 894 O O . TRP A 1 111 ? -10.324 -1.420 6.074 1.00 94.31 111 TRP A O 1
ATOM 904 N N . TYR A 1 112 ? -10.122 -3.637 6.412 1.00 93.50 112 TYR A N 1
ATOM 905 C CA . TYR A 1 112 ? -10.171 -3.656 7.862 1.00 93.50 112 TYR A CA 1
ATOM 906 C C . TYR A 1 112 ? -8.853 -4.204 8.365 1.00 93.50 112 TYR A C 1
ATOM 908 O O . TYR A 1 112 ? -8.343 -5.175 7.803 1.00 93.50 112 TYR A O 1
ATOM 916 N N . PHE A 1 113 ? -8.316 -3.594 9.409 1.00 93.94 113 PHE A N 1
ATOM 917 C CA . PHE A 1 113 ? -7.115 -4.103 10.042 1.00 93.94 113 PHE A CA 1
ATOM 918 C C . PHE A 1 113 ? -7.073 -3.752 11.522 1.00 93.94 113 PHE A C 1
ATOM 920 O O . PHE A 1 113 ? -7.534 -2.686 11.923 1.00 93.94 113 PHE A O 1
ATOM 927 N N . ASP A 1 114 ? -6.508 -4.646 12.318 1.00 91.88 114 ASP A N 1
ATOM 928 C CA . ASP A 1 114 ? -6.416 -4.481 13.765 1.00 91.88 114 ASP A CA 1
ATOM 929 C C . ASP A 1 114 ? -5.034 -3.945 14.135 1.00 91.88 114 ASP A C 1
ATOM 931 O O . ASP A 1 114 ? -4.028 -4.534 13.754 1.00 91.88 114 ASP A O 1
ATOM 935 N N . CYS A 1 115 ? -4.961 -2.831 14.865 1.00 89.88 115 CYS A N 1
ATOM 936 C CA . CYS A 1 115 ? -3.691 -2.246 15.303 1.00 89.88 115 CYS A CA 1
ATOM 937 C C . CYS A 1 115 ? -3.782 -1.701 16.739 1.00 89.88 115 CYS A C 1
ATOM 939 O O . CYS A 1 115 ? -4.882 -1.418 17.211 1.00 89.88 115 CYS A O 1
ATOM 941 N N . PRO A 1 116 ? -2.649 -1.557 17.457 1.00 87.31 116 PRO A N 1
ATOM 942 C CA . PRO A 1 116 ? -2.653 -1.160 18.872 1.00 87.31 116 PRO A CA 1
ATOM 943 C C . PRO A 1 116 ? -3.137 0.278 19.114 1.00 87.31 116 PRO A C 1
ATOM 945 O O . PRO A 1 116 ? -3.453 0.643 20.240 1.00 87.31 116 PRO A O 1
ATOM 948 N N . GLU A 1 117 ? -3.196 1.105 18.070 1.00 87.50 117 GLU A N 1
ATOM 949 C CA . GLU A 1 117 ? -3.657 2.489 18.139 1.00 87.50 117 GLU A CA 1
ATOM 950 C C . GLU A 1 117 ? -4.855 2.704 17.206 1.00 87.50 117 GLU A C 1
ATOM 952 O O . GLU A 1 117 ? -4.950 2.102 16.134 1.00 87.50 117 GLU A O 1
ATOM 957 N N . GLN A 1 118 ? -5.779 3.588 17.583 1.00 88.06 118 GLN A N 1
ATOM 958 C CA . GLN A 1 118 ? -6.845 4.017 16.684 1.00 88.06 118 GLN A CA 1
ATOM 959 C C . GLN A 1 118 ? -6.313 5.070 15.704 1.00 88.06 118 GLN A C 1
ATOM 961 O O . GLN A 1 118 ? -5.979 6.191 16.084 1.00 88.06 118 GLN A O 1
ATOM 966 N N . LEU A 1 119 ? -6.258 4.720 14.423 1.00 88.06 119 LEU A N 1
ATOM 967 C CA . LEU A 1 119 ? -5.736 5.586 13.379 1.00 88.06 119 LEU A CA 1
ATOM 968 C C . LEU A 1 119 ? -6.768 6.623 12.944 1.00 88.06 119 LEU A C 1
ATOM 970 O O . LEU A 1 119 ? -7.883 6.310 12.520 1.00 88.06 119 LEU A O 1
ATOM 974 N N . GLN A 1 120 ? -6.348 7.885 12.972 1.00 89.88 120 GLN A N 1
ATOM 975 C CA . GLN A 1 120 ? -7.108 8.973 12.371 1.00 89.88 120 GLN A CA 1
ATOM 976 C C . GLN A 1 120 ? -7.038 8.925 10.840 1.00 89.88 120 GLN A C 1
ATOM 978 O O . GLN A 1 120 ? -6.140 8.329 10.240 1.00 89.88 120 GLN A O 1
ATOM 983 N N . GLU A 1 121 ? -7.961 9.629 10.181 1.00 87.44 121 GLU A N 1
ATOM 984 C CA . GLU A 1 121 ? -8.028 9.672 8.716 1.00 87.44 121 GLU A CA 1
ATOM 985 C C . GLU A 1 121 ? -6.713 10.152 8.074 1.00 87.44 121 GLU A C 1
ATOM 987 O O . GLU A 1 121 ? -6.323 9.646 7.022 1.00 87.44 121 GLU A O 1
ATOM 992 N N . VAL A 1 122 ? -6.000 11.080 8.721 1.00 88.75 122 VAL A N 1
ATOM 993 C CA . VAL A 1 122 ? -4.698 11.583 8.253 1.00 88.75 122 VAL A CA 1
ATOM 994 C C . VAL A 1 122 ? -3.662 10.459 8.177 1.00 88.75 122 VAL A C 1
ATOM 996 O O . VAL A 1 122 ? -3.002 10.313 7.150 1.00 88.75 122 VAL A O 1
ATOM 999 N N . ALA A 1 123 ? -3.573 9.616 9.207 1.00 88.94 123 ALA A N 1
ATOM 1000 C CA . ALA A 1 123 ? -2.645 8.488 9.234 1.00 88.94 123 ALA A CA 1
ATOM 1001 C C . ALA A 1 123 ? -3.028 7.407 8.208 1.00 88.94 123 ALA A C 1
ATOM 1003 O O . ALA A 1 123 ? -2.163 6.863 7.526 1.00 88.94 123 ALA A O 1
ATOM 1004 N N . ASN A 1 124 ? -4.328 7.154 8.017 1.00 89.94 124 ASN A N 1
ATOM 1005 C CA . ASN A 1 124 ? -4.802 6.243 6.970 1.00 89.94 124 ASN A CA 1
ATOM 1006 C C . ASN A 1 124 ? -4.408 6.726 5.566 1.00 89.94 124 ASN A C 1
ATOM 1008 O O . ASN A 1 124 ? -3.999 5.924 4.726 1.00 89.94 124 ASN A O 1
ATOM 1012 N N . ARG A 1 125 ? -4.508 8.036 5.302 1.00 91.31 125 ARG A N 1
ATOM 1013 C CA . ARG A 1 125 ? -4.054 8.628 4.034 1.00 91.31 125 ARG A CA 1
ATOM 1014 C C . ARG A 1 125 ? -2.550 8.479 3.858 1.00 91.31 125 ARG A C 1
ATOM 1016 O O . ARG A 1 125 ? -2.114 8.120 2.774 1.00 91.31 125 ARG A O 1
ATOM 1023 N N . GLU A 1 126 ? -1.780 8.723 4.911 1.00 93.06 126 GLU A N 1
ATOM 1024 C CA . GLU A 1 126 ? -0.326 8.579 4.887 1.00 93.06 126 GLU A CA 1
ATOM 1025 C C . GLU A 1 126 ? 0.096 7.150 4.512 1.00 93.06 126 GLU A C 1
ATOM 1027 O O . GLU A 1 126 ? 0.878 6.973 3.580 1.00 93.06 126 GLU A O 1
ATOM 1032 N N . ILE A 1 127 ? -0.484 6.134 5.161 1.00 91.19 127 ILE A N 1
ATOM 1033 C CA . ILE A 1 127 ? -0.215 4.718 4.857 1.00 91.19 127 ILE A CA 1
ATOM 1034 C C . ILE A 1 127 ? -0.513 4.417 3.385 1.00 91.19 127 ILE A C 1
ATOM 1036 O O . ILE A 1 127 ? 0.289 3.797 2.690 1.00 91.19 127 ILE A O 1
ATOM 1040 N N . VAL A 1 128 ? -1.655 4.887 2.885 1.00 91.88 128 VAL A N 1
ATOM 1041 C CA . VAL A 1 128 ? -2.081 4.636 1.504 1.00 91.88 128 VAL A CA 1
ATOM 1042 C C . VAL A 1 128 ? -1.158 5.312 0.492 1.00 91.88 128 VAL A C 1
ATOM 1044 O O . VAL A 1 128 ? -0.814 4.697 -0.518 1.00 91.88 128 VAL A O 1
ATOM 1047 N N . THR A 1 129 ? -0.716 6.539 0.767 1.00 93.44 129 THR A N 1
ATOM 1048 C CA . THR A 1 129 ? 0.274 7.239 -0.062 1.00 93.44 129 THR A CA 1
ATOM 1049 C C . THR A 1 129 ? 1.591 6.470 -0.099 1.00 93.44 129 THR A C 1
ATOM 1051 O O . THR A 1 129 ? 2.122 6.233 -1.179 1.00 93.44 129 THR A O 1
ATOM 1054 N N . GLN A 1 130 ? 2.073 5.976 1.044 1.00 93.25 130 GLN A N 1
ATOM 1055 C CA . GLN A 1 130 ? 3.304 5.182 1.091 1.00 93.25 130 GLN A CA 1
ATOM 1056 C C . GLN A 1 130 ? 3.188 3.873 0.293 1.00 93.25 130 GLN A C 1
ATOM 1058 O O . GLN A 1 130 ? 4.131 3.496 -0.408 1.00 93.25 130 GLN A O 1
ATOM 1063 N N . ILE A 1 131 ? 2.033 3.196 0.342 1.00 92.12 131 ILE A N 1
ATOM 1064 C CA . ILE A 1 131 ? 1.760 2.026 -0.512 1.00 92.12 131 ILE A CA 1
ATOM 1065 C C . ILE A 1 131 ? 1.831 2.426 -1.990 1.00 92.12 131 ILE A C 1
ATOM 1067 O O . ILE A 1 131 ? 2.498 1.753 -2.780 1.00 92.12 131 ILE A O 1
ATOM 1071 N N . ALA A 1 132 ? 1.168 3.518 -2.375 1.00 90.56 132 ALA A N 1
ATOM 1072 C CA . ALA A 1 132 ? 1.146 3.989 -3.757 1.00 90.56 132 ALA A CA 1
ATOM 1073 C C . ALA A 1 132 ? 2.557 4.325 -4.273 1.00 90.56 132 ALA A C 1
ATOM 1075 O O . ALA A 1 132 ? 2.961 3.817 -5.322 1.00 90.56 132 ALA A O 1
ATOM 1076 N N . ASP A 1 133 ? 3.340 5.071 -3.494 1.00 92.88 133 ASP A N 1
ATOM 1077 C CA . ASP A 1 133 ? 4.706 5.471 -3.843 1.00 92.88 133 ASP A CA 1
ATOM 1078 C C . ASP A 1 133 ? 5.622 4.257 -4.043 1.00 92.88 133 ASP A C 1
ATOM 1080 O O . ASP A 1 133 ? 6.375 4.182 -5.020 1.00 92.88 133 ASP A O 1
ATOM 1084 N N . ARG A 1 134 ? 5.525 3.251 -3.161 1.00 91.31 134 ARG A N 1
ATOM 1085 C CA . ARG A 1 134 ? 6.293 1.999 -3.289 1.00 91.31 134 ARG A CA 1
ATOM 1086 C C . ARG A 1 134 ? 5.943 1.249 -4.565 1.00 91.31 134 ARG A C 1
ATOM 1088 O O . ARG A 1 134 ? 6.833 0.725 -5.241 1.00 91.31 134 ARG A O 1
ATOM 1095 N N . ARG A 1 135 ? 4.663 1.210 -4.928 1.00 89.25 135 ARG A N 1
ATOM 1096 C CA . ARG A 1 135 ? 4.214 0.551 -6.159 1.00 89.25 135 ARG A CA 1
ATOM 1097 C C . ARG A 1 135 ? 4.709 1.267 -7.399 1.00 89.25 135 ARG A C 1
ATOM 1099 O O . ARG A 1 135 ? 5.162 0.606 -8.336 1.00 89.25 135 ARG A O 1
ATOM 1106 N N . ASP A 1 136 ? 4.649 2.589 -7.414 1.00 91.94 136 ASP A N 1
ATOM 1107 C CA . ASP A 1 136 ? 5.117 3.369 -8.553 1.00 91.94 136 ASP A CA 1
ATOM 1108 C C . ASP A 1 136 ? 6.639 3.273 -8.702 1.00 91.94 136 ASP A C 1
ATOM 1110 O O . ASP A 1 136 ? 7.137 3.045 -9.810 1.00 91.94 136 ASP A O 1
ATOM 1114 N N . ALA A 1 137 ? 7.380 3.280 -7.591 1.00 93.62 137 ALA A N 1
ATOM 1115 C CA . ALA A 1 137 ? 8.811 2.996 -7.583 1.00 93.62 137 ALA A CA 1
ATOM 1116 C C . ALA A 1 137 ? 9.131 1.589 -8.127 1.00 93.62 137 ALA A C 1
ATOM 1118 O O . ALA A 1 137 ? 10.010 1.442 -8.983 1.00 93.62 137 ALA A O 1
ATOM 1119 N N . ALA A 1 138 ? 8.398 0.558 -7.693 1.00 90.62 138 ALA A N 1
ATOM 1120 C CA . ALA A 1 138 ? 8.582 -0.816 -8.163 1.00 90.62 138 ALA A CA 1
ATOM 1121 C C . ALA A 1 138 ? 8.261 -0.969 -9.661 1.00 90.62 138 ALA A C 1
ATOM 1123 O O . ALA A 1 138 ? 9.012 -1.610 -10.404 1.00 90.62 138 ALA A O 1
ATOM 1124 N N . ARG A 1 139 ? 7.180 -0.339 -10.136 1.00 93.31 139 ARG A N 1
ATOM 1125 C CA . ARG A 1 139 ? 6.800 -0.316 -11.558 1.00 93.31 139 ARG A CA 1
ATOM 1126 C C . ARG A 1 139 ? 7.865 0.354 -12.410 1.00 93.31 139 ARG A C 1
ATOM 1128 O O . ARG A 1 139 ? 8.244 -0.180 -13.455 1.00 93.31 139 ARG A O 1
ATOM 1135 N N . GLU A 1 140 ? 8.371 1.497 -11.968 1.00 96.50 140 GLU A N 1
ATOM 1136 C CA . GLU A 1 140 ? 9.398 2.225 -12.701 1.00 96.50 140 GLU A CA 1
ATOM 1137 C C . GLU A 1 140 ? 10.728 1.452 -12.710 1.00 96.50 140 GLU A C 1
ATOM 1139 O O . GLU A 1 140 ? 11.381 1.349 -13.751 1.00 96.50 140 GLU A O 1
ATOM 1144 N N . ALA A 1 141 ? 11.100 0.805 -11.602 1.00 95.12 141 ALA A N 1
ATOM 1145 C CA . ALA A 1 141 ? 12.255 -0.092 -11.553 1.00 95.12 141 ALA A CA 1
ATOM 1146 C C . ALA A 1 141 ? 12.115 -1.267 -12.539 1.00 95.12 141 ALA A C 1
ATOM 1148 O O . ALA A 1 141 ? 13.030 -1.524 -13.329 1.00 95.12 141 ALA A O 1
ATOM 1149 N N . ALA A 1 142 ? 10.952 -1.926 -12.571 1.00 95.62 142 ALA A N 1
ATOM 1150 C CA . ALA A 1 142 ? 10.666 -3.006 -13.514 1.00 95.62 142 ALA A CA 1
ATOM 1151 C C . ALA A 1 142 ? 10.728 -2.527 -14.976 1.00 95.62 142 ALA A C 1
ATOM 1153 O O . ALA A 1 142 ? 11.287 -3.209 -15.842 1.00 95.62 142 ALA A O 1
ATOM 1154 N N . ARG A 1 143 ? 10.220 -1.320 -15.260 1.00 96.44 143 ARG A N 1
ATOM 1155 C CA . ARG A 1 143 ? 10.290 -0.697 -16.589 1.00 96.44 143 ARG A CA 1
ATOM 1156 C C . ARG A 1 143 ? 11.731 -0.430 -17.017 1.00 96.44 143 ARG A C 1
ATOM 1158 O O . ARG A 1 143 ? 12.093 -0.711 -18.164 1.00 96.44 143 ARG A O 1
ATOM 1165 N N . ARG A 1 144 ? 12.569 0.088 -16.114 1.00 96.75 144 ARG A N 1
ATOM 1166 C CA . ARG A 1 144 ? 14.001 0.308 -16.375 1.00 96.75 144 ARG A CA 1
ATOM 1167 C C . ARG A 1 144 ? 14.730 -1.004 -16.644 1.00 96.75 144 ARG A C 1
ATOM 1169 O O . ARG A 1 144 ? 15.513 -1.075 -17.591 1.00 96.75 144 ARG A O 1
ATOM 1176 N N . GLU A 1 145 ? 14.449 -2.045 -15.866 1.00 96.25 145 GLU A N 1
ATOM 1177 C CA . GLU A 1 145 ? 15.072 -3.358 -16.045 1.00 96.25 145 GLU A CA 1
ATOM 1178 C C . GLU A 1 145 ? 14.664 -4.009 -17.374 1.00 96.25 145 GLU A C 1
ATOM 1180 O O . GLU A 1 145 ? 15.512 -4.508 -18.116 1.00 96.25 145 GLU A O 1
ATOM 1185 N N . ARG A 1 146 ? 13.386 -3.910 -17.756 1.00 95.19 146 ARG A N 1
ATOM 1186 C CA . ARG A 1 146 ? 12.919 -4.361 -19.073 1.00 95.19 146 ARG A CA 1
ATOM 1187 C C . ARG A 1 146 ? 13.683 -3.678 -20.213 1.00 95.19 146 ARG A C 1
ATOM 1189 O O . ARG A 1 146 ? 14.196 -4.366 -21.094 1.00 95.19 146 ARG A O 1
ATOM 1196 N N . ARG A 1 147 ? 13.838 -2.348 -20.160 1.00 94.56 147 ARG A N 1
ATOM 1197 C CA . ARG A 1 147 ? 14.612 -1.583 -21.158 1.00 94.56 147 ARG A CA 1
ATOM 1198 C C . ARG A 1 147 ? 16.076 -2.024 -21.217 1.00 94.56 147 ARG A C 1
ATOM 1200 O O . ARG A 1 147 ? 16.648 -2.115 -22.302 1.00 94.56 147 ARG A O 1
ATOM 1207 N N . ARG A 1 148 ? 16.697 -2.323 -20.069 1.00 94.44 148 ARG A N 1
ATOM 1208 C CA . ARG A 1 148 ? 18.071 -2.856 -20.014 1.00 94.44 148 ARG A CA 1
ATOM 1209 C C . ARG A 1 148 ? 18.180 -4.212 -20.712 1.00 94.44 148 ARG A C 1
ATOM 1211 O O . ARG A 1 148 ? 19.116 -4.421 -21.482 1.00 94.44 148 ARG A O 1
ATOM 1218 N N . ARG A 1 149 ? 17.219 -5.113 -20.492 1.00 94.31 149 ARG A N 1
ATOM 1219 C CA . ARG A 1 149 ? 17.181 -6.435 -21.142 1.00 94.31 149 ARG A CA 1
ATOM 1220 C C . ARG A 1 149 ? 16.970 -6.340 -22.650 1.00 94.31 149 ARG A C 1
ATOM 1222 O O . ARG A 1 149 ? 17.638 -7.052 -23.393 1.00 94.31 149 ARG A O 1
ATOM 1229 N N . GLU A 1 150 ? 16.090 -5.453 -23.106 1.00 92.44 150 GLU A N 1
ATOM 1230 C CA . GLU A 1 150 ? 15.849 -5.221 -24.538 1.00 92.44 150 GLU A CA 1
ATOM 1231 C C . GLU A 1 150 ? 17.110 -4.696 -25.240 1.00 92.44 150 GLU A C 1
ATOM 1233 O O . GLU A 1 150 ? 17.479 -5.218 -26.290 1.00 92.44 150 GLU A O 1
ATOM 1238 N N . ARG A 1 151 ? 17.851 -3.767 -24.616 1.00 89.94 151 ARG A N 1
ATOM 1239 C CA . ARG A 1 151 ? 19.154 -3.303 -25.135 1.00 89.94 151 ARG A CA 1
ATOM 1240 C C . ARG A 1 151 ? 20.178 -4.432 -25.261 1.00 89.94 151 ARG A C 1
ATOM 1242 O O . ARG A 1 151 ? 20.899 -4.486 -26.251 1.00 89.94 151 ARG A O 1
ATOM 1249 N N . ARG A 1 152 ? 20.228 -5.350 -24.287 1.00 89.00 152 ARG A N 1
ATOM 1250 C CA . ARG A 1 152 ? 21.120 -6.524 -24.341 1.00 89.00 152 ARG A CA 1
ATOM 1251 C C . ARG A 1 152 ? 20.742 -7.493 -25.464 1.00 89.00 152 ARG A C 1
ATOM 1253 O O . ARG A 1 152 ? 21.630 -8.044 -26.098 1.00 89.00 152 ARG A O 1
ATOM 1260 N N . LYS A 1 153 ? 19.445 -7.692 -25.720 1.00 86.94 153 LYS A N 1
ATOM 1261 C CA . LYS A 1 153 ? 18.959 -8.602 -26.772 1.00 86.94 153 LYS A CA 1
ATOM 1262 C C . LYS A 1 153 ? 19.072 -8.009 -28.183 1.00 86.94 153 LYS A C 1
ATOM 1264 O O . LYS A 1 153 ? 19.365 -8.746 -29.114 1.00 86.94 153 LYS A O 1
ATOM 1269 N N . GLY A 1 154 ? 18.867 -6.699 -28.344 1.00 75.38 154 GLY A N 1
ATOM 1270 C CA . GLY A 1 154 ? 18.884 -6.020 -29.648 1.00 75.38 154 GLY A CA 1
ATOM 1271 C C . GLY A 1 154 ? 20.274 -5.690 -30.210 1.00 75.38 154 GLY A C 1
ATOM 1272 O O . GLY A 1 154 ? 20.386 -5.394 -31.393 1.00 75.38 154 GLY A O 1
ATOM 1273 N N . GLY A 1 155 ? 21.338 -5.750 -29.400 1.00 64.62 155 GLY A N 1
ATOM 1274 C CA . GLY A 1 155 ? 22.714 -5.463 -29.840 1.00 64.62 155 GLY A CA 1
ATOM 1275 C C . GLY A 1 155 ? 23.459 -6.634 -30.498 1.00 64.62 155 GLY A C 1
ATOM 1276 O O . GLY A 1 155 ? 24.588 -6.451 -30.939 1.00 64.62 155 GLY A O 1
ATOM 1277 N N . GLY A 1 156 ? 22.867 -7.834 -30.552 1.00 58.84 156 GLY A N 1
ATOM 1278 C CA . GLY A 1 156 ? 23.550 -9.062 -30.990 1.00 58.84 156 GLY A CA 1
ATOM 1279 C C . GLY A 1 156 ? 23.414 -9.432 -32.473 1.00 58.84 156 GLY A C 1
ATOM 1280 O O . GLY A 1 156 ? 24.117 -10.326 -32.928 1.00 58.84 156 GLY A O 1
ATOM 1281 N N . THR A 1 157 ? 22.534 -8.786 -33.244 1.00 58.62 157 THR A N 1
ATOM 1282 C CA . THR A 1 157 ? 22.215 -9.214 -34.626 1.00 58.62 157 THR A CA 1
ATOM 1283 C C . THR A 1 157 ? 22.840 -8.361 -35.732 1.00 58.62 157 THR A C 1
ATOM 1285 O O . THR A 1 157 ? 22.615 -8.646 -36.903 1.00 58.62 157 THR A O 1
ATOM 1288 N N . SER A 1 158 ? 23.641 -7.340 -35.406 1.00 57.34 158 SER A N 1
ATOM 1289 C CA . SER A 1 158 ? 24.166 -6.388 -36.402 1.00 57.34 158 SER A CA 1
ATOM 1290 C C . SER A 1 158 ? 25.626 -6.618 -36.826 1.00 57.34 158 SER A C 1
ATOM 1292 O O . SER A 1 158 ? 26.253 -5.694 -37.337 1.00 57.34 158 SER A O 1
ATOM 1294 N N . SER A 1 159 ? 26.176 -7.825 -36.643 1.00 57.44 159 SER A N 1
ATOM 1295 C CA . SER A 1 159 ? 27.515 -8.178 -37.143 1.00 57.44 159 SER A CA 1
ATOM 1296 C C . SER A 1 159 ? 27.465 -9.462 -37.972 1.00 57.44 159 SER A C 1
ATOM 1298 O O . SER A 1 159 ? 27.746 -10.559 -37.493 1.00 57.44 159 SER A O 1
ATOM 1300 N N . ARG A 1 160 ? 27.026 -9.331 -39.226 1.00 57.12 160 ARG A N 1
ATOM 1301 C CA . ARG A 1 160 ? 27.269 -10.331 -40.271 1.00 57.12 160 ARG A CA 1
ATOM 1302 C C . ARG A 1 160 ? 27.317 -9.625 -41.626 1.00 57.12 160 ARG A C 1
ATOM 1304 O O . ARG A 1 160 ? 26.310 -9.533 -42.324 1.00 57.12 160 ARG A O 1
ATOM 1311 N N . ARG A 1 161 ? 28.480 -9.072 -41.955 1.00 62.66 161 ARG A N 1
ATOM 1312 C CA . ARG A 1 161 ? 28.886 -8.750 -43.322 1.00 62.66 161 ARG A CA 1
ATOM 1313 C C . ARG A 1 161 ? 30.389 -8.896 -43.437 1.00 62.66 161 ARG A C 1
ATOM 1315 O O . ARG A 1 161 ? 31.067 -8.457 -42.485 1.00 62.66 161 ARG A O 1
#

Organism: NCBI:txid1209925

Secondary structure (DSSP, 8-state):
--PPPPS-------PPP--------------------PPPP----------------------------EEEE--HHHHTT---HHHHHHHHHHHH-TTS---EEEETTEEEEEESS---HHHHHHHHHHHHHHHHHHHHHHHHHHHHHHHHHHTSSS---

Foldseek 3Di:
DDDDDDPPPDDPDDDDDDDDDDDDDDDDDDDDDDDDDDDDDDPDDDDDDDDDDDDDDDPPPPCPVPLPWDKEKQPLVLLVLCPDVVLVVVLLCVVVNPVDDWDWDADPSMIIITGSDHDDNVVSVVSSVVSNVVVVVVVVVVVVVVVVVVVVVVVPPPDDD